Protein AF-A0A7W4NIR5-F1 (afdb_monomer_lite)

Sequence (71 aa):
MVDTAIASEFVDLAHREPDRWLMLVGEDDDLVPPTYVAEGIRGGRGGKVILVRSRNDTPFLKLDQLRYTPS

Organism: Gluconacetobacter diazotrophicus (NCBI:txid33996)

pLDDT: mean 83.63, std 13.08, range [56.59, 96.56]

Radius of gyration: 13.96 Å; chains: 1; bounding box: 32×28×42 Å

Structure (mmCIF, N/CA/C/O backbone):
data_AF-A0A7W4NIR5-F1
#
_entry.id   AF-A0A7W4NIR5-F1
#
loop_
_atom_site.group_PDB
_atom_site.id
_atom_site.type_symbol
_atom_site.label_atom_id
_atom_site.label_alt_id
_atom_site.label_comp_id
_atom_site.label_asym_id
_atom_site.label_entity_id
_atom_site.label_seq_id
_atom_site.pdbx_PDB_ins_code
_atom_site.Cartn_x
_atom_site.Cartn_y
_atom_site.Cartn_z
_atom_site.occupancy
_atom_site.B_iso_or_equiv
_atom_site.auth_seq_id
_atom_site.auth_comp_id
_atom_site.auth_asym_id
_atom_site.auth_atom_id
_atom_site.pdbx_PDB_model_num
ATOM 1 N N . MET A 1 1 ? -3.414 -3.133 -18.213 1.00 62.56 1 MET A N 1
ATOM 2 C CA . MET A 1 1 ? -2.923 -2.197 -17.187 1.00 62.56 1 MET A CA 1
ATOM 3 C C . MET A 1 1 ? -3.266 -2.818 -15.846 1.00 62.56 1 MET A C 1
ATOM 5 O O . MET A 1 1 ? -4.438 -2.843 -15.495 1.00 62.56 1 MET A O 1
ATOM 9 N N . VAL A 1 2 ? -2.297 -3.485 -15.218 1.00 79.06 2 VAL A N 1
ATOM 10 C CA . VAL A 1 2 ? -2.530 -4.335 -14.031 1.00 79.06 2 VAL A CA 1
ATOM 11 C C . VAL A 1 2 ? -2.324 -3.523 -12.754 1.00 79.06 2 VAL A C 1
ATOM 13 O O . VAL A 1 2 ? -3.099 -3.625 -11.810 1.00 79.06 2 VAL A O 1
ATOM 16 N N . ASP A 1 3 ? -1.353 -2.625 -12.789 1.00 83.69 3 ASP A N 1
ATOM 17 C CA . ASP A 1 3 ? -0.850 -1.836 -11.665 1.00 83.69 3 ASP A CA 1
ATOM 18 C C . ASP A 1 3 ? -1.922 -0.864 -11.163 1.00 83.69 3 ASP A C 1
ATOM 20 O O . ASP A 1 3 ? -2.151 -0.751 -9.964 1.00 83.69 3 ASP A O 1
ATOM 24 N N . THR A 1 4 ? -2.701 -0.270 -12.075 1.00 88.56 4 THR A N 1
ATOM 25 C CA . THR A 1 4 ? -3.889 0.527 -11.728 1.00 88.56 4 THR A CA 1
ATOM 26 C C . THR A 1 4 ? -4.980 -0.299 -11.051 1.00 88.56 4 THR A C 1
ATOM 28 O O . THR A 1 4 ? -5.636 0.214 -10.149 1.00 88.56 4 THR A O 1
ATOM 31 N N . ALA A 1 5 ? -5.197 -1.558 -11.449 1.00 92.88 5 ALA A N 1
ATOM 32 C CA . ALA A 1 5 ? -6.213 -2.400 -10.815 1.00 92.88 5 ALA A CA 1
ATOM 33 C C . ALA A 1 5 ? -5.792 -2.753 -9.380 1.00 92.88 5 ALA A C 1
ATOM 35 O O . ALA A 1 5 ? -6.565 -2.536 -8.449 1.00 92.88 5 ALA A O 1
ATOM 36 N N . ILE A 1 6 ? -4.531 -3.166 -9.208 1.00 93.00 6 ILE A N 1
ATOM 37 C CA . ILE A 1 6 ? -3.907 -3.430 -7.906 1.00 93.00 6 ILE A CA 1
ATOM 38 C C . ILE A 1 6 ? -3.952 -2.180 -7.015 1.00 93.00 6 ILE A C 1
ATOM 40 O O . ILE A 1 6 ? -4.414 -2.249 -5.880 1.00 93.00 6 ILE A O 1
ATOM 44 N N . ALA A 1 7 ? -3.533 -1.019 -7.526 1.00 93.06 7 ALA A N 1
ATOM 45 C CA . ALA A 1 7 ? -3.563 0.248 -6.798 1.00 93.06 7 ALA A CA 1
ATOM 46 C C . ALA A 1 7 ? -4.984 0.641 -6.358 1.00 93.06 7 ALA A C 1
ATOM 48 O O . ALA A 1 7 ? -5.177 1.097 -5.231 1.00 93.06 7 ALA A O 1
ATOM 49 N N . SER A 1 8 ? -5.979 0.445 -7.231 1.00 94.94 8 SER A N 1
ATOM 50 C CA . SER A 1 8 ? -7.383 0.770 -6.943 1.00 94.94 8 SER A CA 1
ATOM 51 C C . SER A 1 8 ? -7.956 -0.128 -5.846 1.00 94.94 8 SER A C 1
ATOM 53 O O . SER A 1 8 ? -8.559 0.371 -4.898 1.00 94.94 8 SER A O 1
ATOM 55 N N . GLU A 1 9 ? -7.732 -1.441 -5.946 1.00 95.31 9 GLU A N 1
ATOM 56 C CA . GLU A 1 9 ? -8.162 -2.420 -4.941 1.00 95.31 9 GLU A CA 1
ATOM 57 C C . GLU A 1 9 ? -7.470 -2.179 -3.593 1.00 95.31 9 GLU A C 1
ATOM 59 O O . GLU A 1 9 ? -8.119 -2.186 -2.549 1.00 95.31 9 GLU A O 1
ATOM 64 N N . PHE A 1 10 ? -6.169 -1.876 -3.597 1.00 94.94 10 PHE A N 1
ATOM 65 C CA . PHE A 1 10 ? -5.404 -1.622 -2.376 1.00 94.94 10 PHE A CA 1
ATOM 66 C C . PHE A 1 10 ? -5.910 -0.393 -1.601 1.00 94.94 10 PHE A C 1
ATOM 68 O O . PHE A 1 10 ? -6.005 -0.422 -0.371 1.00 94.94 10 PHE A O 1
ATOM 75 N N . VAL A 1 11 ? -6.284 0.674 -2.314 1.00 95.25 11 VAL A N 1
ATOM 76 C CA . VAL A 1 11 ? -6.876 1.888 -1.728 1.00 95.25 11 VAL A CA 1
ATOM 77 C C . VAL A 1 11 ? -8.313 1.645 -1.243 1.00 95.25 11 VAL A C 1
ATOM 79 O O . VAL A 1 11 ? -8.684 2.130 -0.172 1.00 95.25 11 VAL A O 1
ATOM 82 N N . ASP A 1 12 ? -9.113 0.856 -1.966 1.00 96.56 12 ASP A N 1
ATOM 83 C CA . ASP A 1 12 ? -10.464 0.472 -1.534 1.00 96.56 12 ASP A CA 1
ATOM 84 C C . ASP A 1 12 ? -10.440 -0.396 -0.261 1.00 96.56 12 ASP A C 1
ATOM 86 O O . ASP A 1 12 ? -11.138 -0.092 0.711 1.00 96.56 12 ASP A O 1
ATOM 90 N N . LEU A 1 13 ? -9.555 -1.398 -0.197 1.00 95.94 13 LEU A N 1
ATOM 91 C CA . LEU A 1 13 ? -9.309 -2.202 1.007 1.00 95.94 13 LEU A CA 1
ATOM 92 C C . LEU A 1 13 ? -8.809 -1.346 2.179 1.00 95.94 13 LEU A C 1
ATOM 94 O O . LEU A 1 13 ? -9.191 -1.579 3.326 1.00 95.94 13 LEU A O 1
ATOM 98 N N . ALA A 1 14 ? -7.987 -0.324 1.918 1.00 94.88 14 ALA A N 1
ATOM 99 C CA . ALA A 1 14 ? -7.539 0.610 2.948 1.00 94.88 14 ALA A CA 1
ATOM 100 C C . ALA A 1 14 ? -8.693 1.417 3.560 1.00 94.88 14 ALA A C 1
ATOM 102 O O . ALA A 1 14 ? -8.670 1.705 4.759 1.00 94.88 14 ALA A O 1
ATOM 103 N N . HIS A 1 15 ? -9.707 1.746 2.757 1.00 94.25 15 HIS A N 1
ATOM 104 C CA . HIS A 1 15 ? -10.913 2.431 3.208 1.00 94.25 15 HIS A CA 1
ATOM 105 C C . HIS A 1 15 ? -11.893 1.492 3.930 1.00 94.25 15 HIS A C 1
ATOM 107 O O . HIS A 1 15 ? -12.397 1.844 4.999 1.00 94.25 15 HIS A O 1
ATOM 113 N N . ARG A 1 16 ? -12.152 0.305 3.363 1.00 95.75 16 ARG A N 1
ATOM 114 C CA . ARG A 1 16 ? -13.127 -0.674 3.873 1.00 95.75 16 ARG A CA 1
ATOM 115 C C . ARG A 1 16 ? -12.662 -1.421 5.120 1.00 95.75 16 ARG A C 1
ATOM 117 O O . ARG A 1 16 ? -13.485 -1.714 5.983 1.00 95.75 16 ARG A O 1
ATOM 124 N N . GLU A 1 17 ? -11.369 -1.721 5.228 1.00 94.19 17 GLU A N 1
ATOM 125 C CA . GLU A 1 17 ? -10.804 -2.565 6.289 1.00 94.19 17 GLU A CA 1
ATOM 126 C C . GLU A 1 17 ? -9.673 -1.840 7.057 1.00 94.19 17 GLU A C 1
ATOM 128 O O . GLU A 1 17 ? -8.514 -2.282 7.058 1.00 94.19 17 GLU A O 1
ATOM 133 N N . PRO A 1 18 ? -9.973 -0.702 7.719 1.00 90.00 18 PRO A N 1
ATOM 134 C CA . PRO A 1 18 ? -8.967 0.235 8.229 1.00 90.00 18 PRO A CA 1
ATOM 135 C C . PRO A 1 18 ? -8.088 -0.296 9.370 1.00 90.00 18 PRO A C 1
ATOM 137 O O . PRO A 1 18 ? -6.983 0.214 9.576 1.00 90.00 18 PRO A O 1
ATOM 140 N N . ASP A 1 19 ? -8.521 -1.350 10.057 1.00 93.12 19 ASP A N 1
ATOM 141 C CA . ASP A 1 19 ? -7.814 -1.925 11.209 1.00 93.12 19 ASP A CA 1
ATOM 142 C C . ASP A 1 19 ? -6.893 -3.094 10.797 1.00 93.12 19 ASP A C 1
ATOM 144 O O . ASP A 1 19 ? -6.000 -3.515 11.533 1.00 93.12 19 ASP A O 1
ATOM 148 N N . ARG A 1 20 ? -7.086 -3.622 9.582 1.00 92.38 20 ARG A N 1
ATOM 149 C CA . ARG A 1 20 ? -6.522 -4.896 9.117 1.00 92.38 20 ARG A CA 1
ATOM 150 C C . ARG A 1 20 ? -5.252 -4.710 8.286 1.00 92.38 20 ARG A C 1
ATOM 152 O O . ARG A 1 20 ? -5.256 -3.898 7.375 1.00 92.38 20 ARG A O 1
ATOM 159 N N . TRP A 1 21 ? -4.167 -5.430 8.563 1.00 94.25 21 TRP A N 1
ATOM 160 C CA . TRP A 1 21 ? -2.886 -5.180 7.881 1.00 94.25 21 TRP A CA 1
ATOM 161 C C . TRP A 1 21 ? -2.961 -5.462 6.374 1.00 94.25 21 TRP A C 1
ATOM 163 O O . TRP A 1 21 ? -3.437 -6.521 5.968 1.00 94.25 21 TRP A O 1
ATOM 173 N N . LEU A 1 22 ? -2.444 -4.531 5.568 1.00 94.75 22 LEU A N 1
ATOM 174 C CA . LEU A 1 22 ? -2.312 -4.668 4.119 1.00 94.75 22 LEU A CA 1
ATOM 175 C C . LEU A 1 22 ? -0.836 -4.749 3.727 1.00 94.75 22 LEU A C 1
ATOM 177 O O . LEU A 1 22 ? -0.012 -3.957 4.187 1.00 94.75 22 LEU A O 1
ATOM 181 N N . MET A 1 23 ? -0.516 -5.698 2.852 1.00 94.81 23 MET A N 1
ATOM 182 C CA . MET A 1 23 ? 0.810 -5.867 2.272 1.00 94.81 23 MET A CA 1
ATOM 183 C C . MET A 1 23 ? 0.694 -5.850 0.753 1.00 94.81 23 MET A C 1
ATOM 185 O O . MET A 1 23 ? -0.135 -6.559 0.188 1.00 94.81 23 MET A O 1
ATOM 189 N N . LEU A 1 24 ? 1.541 -5.054 0.115 1.00 92.19 24 LEU A N 1
ATOM 190 C CA . LEU A 1 24 ? 1.703 -4.982 -1.326 1.00 92.19 24 LEU A CA 1
ATOM 191 C C . LEU A 1 24 ? 3.083 -5.539 -1.676 1.00 92.19 24 LEU A C 1
ATOM 193 O O . LEU A 1 24 ? 4.068 -5.192 -1.026 1.00 92.19 24 LEU A O 1
ATOM 197 N N . VAL A 1 25 ? 3.156 -6.420 -2.672 1.00 91.88 25 VAL A N 1
ATOM 198 C CA . VAL A 1 25 ? 4.411 -7.031 -3.127 1.00 91.88 25 VAL A CA 1
ATOM 199 C C . VAL A 1 25 ? 4.572 -6.726 -4.607 1.00 91.88 25 VAL A C 1
ATOM 201 O O . VAL A 1 25 ? 3.740 -7.140 -5.410 1.00 91.88 25 VAL A O 1
ATOM 204 N N . GLY A 1 26 ? 5.620 -5.992 -4.967 1.00 88.19 26 GLY A N 1
ATOM 205 C CA . GLY A 1 26 ? 5.853 -5.592 -6.350 1.00 88.19 26 GLY A CA 1
ATOM 206 C C . GLY A 1 26 ? 7.038 -4.648 -6.493 1.00 88.19 26 GLY A C 1
ATOM 207 O O . GLY A 1 26 ? 7.355 -3.885 -5.585 1.00 88.19 26 GLY A O 1
ATOM 208 N N . GLU A 1 27 ? 7.698 -4.710 -7.646 1.00 86.25 27 GLU A N 1
ATOM 209 C CA . GLU A 1 27 ? 8.931 -3.954 -7.897 1.00 86.25 27 GLU A CA 1
ATOM 210 C C . GLU A 1 27 ? 8.708 -2.546 -8.445 1.00 86.25 27 GLU A C 1
ATOM 212 O O . GLU A 1 27 ? 9.625 -1.721 -8.394 1.00 86.25 27 GLU A O 1
ATOM 217 N N . ASP A 1 28 ? 7.508 -2.271 -8.954 1.00 86.38 28 ASP A N 1
ATOM 218 C CA . ASP A 1 28 ? 7.189 -1.028 -9.642 1.00 86.38 28 ASP A CA 1
ATOM 219 C C . ASP A 1 28 ? 7.177 0.183 -8.688 1.00 86.38 28 ASP A C 1
ATOM 221 O O . ASP A 1 28 ? 6.687 0.119 -7.557 1.00 86.38 28 ASP A O 1
ATOM 225 N N . ASP A 1 29 ? 7.729 1.303 -9.155 1.00 85.31 29 ASP A N 1
ATOM 226 C CA . ASP A 1 29 ? 7.677 2.584 -8.449 1.00 85.31 29 ASP A CA 1
ATOM 227 C C . ASP A 1 29 ? 6.250 3.164 -8.440 1.00 85.31 29 ASP A C 1
ATOM 229 O O . ASP A 1 29 ? 5.895 3.863 -7.488 1.00 85.31 29 ASP A O 1
ATOM 233 N N . ASP A 1 30 ? 5.400 2.808 -9.411 1.00 86.12 30 ASP A N 1
ATOM 234 C CA . ASP A 1 30 ? 3.997 3.246 -9.487 1.00 86.12 30 ASP A CA 1
ATOM 235 C C . ASP A 1 30 ? 3.123 2.694 -8.341 1.00 86.12 30 ASP A C 1
ATOM 237 O O . ASP A 1 30 ? 2.038 3.212 -8.064 1.00 86.12 30 ASP A O 1
ATOM 241 N N . LEU A 1 31 ? 3.614 1.693 -7.600 1.00 89.44 31 LEU A N 1
ATOM 242 C CA . LEU A 1 31 ? 2.982 1.181 -6.379 1.00 89.44 31 LEU A CA 1
ATOM 243 C C . LEU A 1 31 ? 3.310 2.016 -5.125 1.00 89.44 31 LEU A C 1
ATOM 245 O O . LEU A 1 31 ? 2.661 1.857 -4.087 1.00 89.44 31 LEU A O 1
ATOM 249 N N . VAL A 1 32 ? 4.275 2.941 -5.193 1.00 90.06 32 VAL A N 1
ATOM 250 C CA . VAL A 1 32 ? 4.646 3.803 -4.056 1.00 90.06 32 VAL A CA 1
ATOM 251 C C . VAL A 1 32 ? 3.550 4.837 -3.729 1.00 90.06 32 VAL A C 1
ATOM 253 O O . VAL A 1 32 ? 3.146 4.896 -2.563 1.00 90.06 32 VAL A O 1
ATOM 256 N N . PRO A 1 33 ? 2.986 5.607 -4.687 1.00 92.38 33 PRO A N 1
ATOM 257 C CA . PRO A 1 33 ? 1.875 6.520 -4.405 1.00 92.38 33 PRO A CA 1
ATOM 258 C C . PRO A 1 33 ? 0.634 5.867 -3.755 1.00 92.38 33 PRO A C 1
ATOM 260 O O . PRO A 1 33 ? 0.205 6.370 -2.712 1.00 92.38 33 PRO A O 1
ATOM 263 N 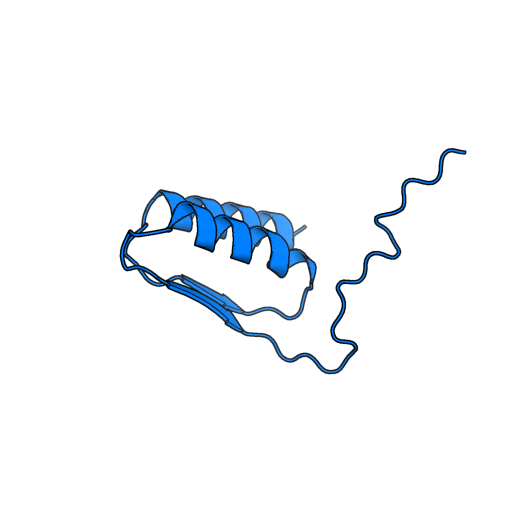N . PRO A 1 34 ? 0.055 4.753 -4.264 1.00 93.12 34 PRO A N 1
ATOM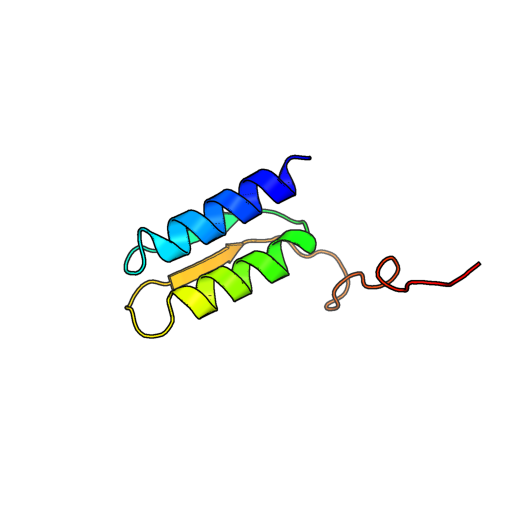 264 C CA . PRO A 1 34 ? -1.111 4.131 -3.631 1.00 93.12 34 PRO A CA 1
ATOM 265 C C . PRO A 1 34 ? -0.792 3.535 -2.253 1.00 93.12 34 PRO A C 1
ATOM 267 O O . PRO A 1 34 ? -1.671 3.521 -1.392 1.00 93.12 34 PRO A O 1
ATOM 270 N N . THR A 1 35 ? 0.458 3.126 -1.995 1.00 93.50 35 THR A N 1
ATOM 271 C CA . THR A 1 35 ? 0.903 2.702 -0.655 1.00 93.50 35 THR A CA 1
ATOM 272 C C . THR A 1 35 ? 0.777 3.847 0.358 1.00 93.50 35 THR A C 1
ATOM 274 O O . THR A 1 35 ? 0.183 3.659 1.420 1.00 93.50 35 THR A O 1
ATOM 277 N N . TYR A 1 36 ? 1.258 5.050 0.022 1.00 93.56 36 TYR A N 1
ATOM 278 C CA . TYR A 1 36 ? 1.124 6.224 0.895 1.00 93.56 36 TYR A CA 1
ATOM 279 C C . TYR A 1 36 ? -0.329 6.695 1.052 1.00 93.56 36 TYR A C 1
ATOM 281 O O . TYR A 1 36 ? -0.731 7.098 2.144 1.00 93.56 36 TYR A O 1
ATOM 289 N N . VAL A 1 37 ? -1.145 6.614 -0.006 1.00 94.38 37 VAL A N 1
ATOM 290 C CA . VAL A 1 37 ? -2.586 6.918 0.080 1.00 94.38 37 VAL A CA 1
ATOM 291 C C . VAL A 1 37 ? -3.286 5.951 1.038 1.00 94.38 37 VAL A C 1
ATOM 293 O O . VAL A 1 37 ? -4.029 6.390 1.917 1.00 94.38 37 VAL 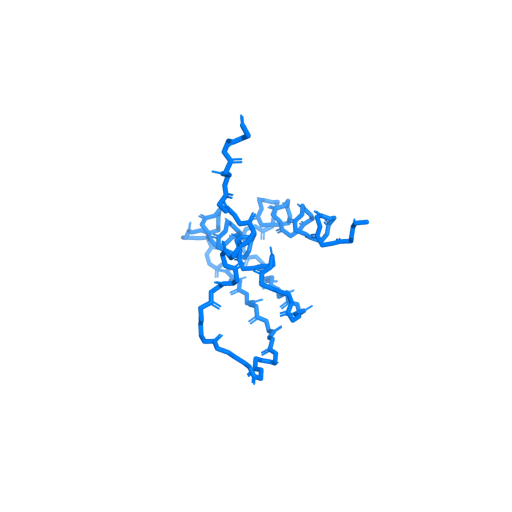A O 1
ATOM 296 N N . ALA A 1 38 ? -3.011 4.649 0.922 1.00 94.56 38 ALA A N 1
ATOM 297 C CA . ALA A 1 38 ? -3.535 3.636 1.829 1.00 94.56 38 ALA A CA 1
ATOM 298 C C . ALA A 1 38 ? -3.102 3.889 3.283 1.00 94.56 38 ALA A C 1
ATOM 300 O O . ALA A 1 38 ? -3.934 3.809 4.184 1.00 94.56 38 ALA A O 1
ATOM 301 N N . GLU A 1 39 ? -1.837 4.246 3.529 1.00 93.31 39 GLU A N 1
ATOM 302 C CA . GLU A 1 39 ? -1.354 4.597 4.872 1.00 93.31 39 GLU A CA 1
ATOM 303 C C . GLU A 1 39 ? -2.106 5.809 5.449 1.00 93.31 39 GLU A C 1
ATOM 305 O O . GLU A 1 39 ? -2.615 5.741 6.571 1.00 93.31 39 GLU A O 1
ATOM 310 N N . GLY A 1 40 ? -2.259 6.880 4.663 1.00 93.06 40 GLY A N 1
ATOM 311 C CA . GLY A 1 40 ? -2.974 8.094 5.066 1.00 93.06 40 GLY A CA 1
ATOM 312 C C . GLY A 1 40 ? -4.445 7.849 5.422 1.00 93.06 40 GLY A C 1
ATOM 313 O O . GLY A 1 40 ? -4.914 8.325 6.456 1.00 93.06 40 GLY A O 1
ATOM 314 N N . ILE A 1 41 ? -5.163 7.044 4.627 1.00 92.19 41 ILE A N 1
ATOM 315 C CA . ILE A 1 41 ? -6.565 6.652 4.891 1.00 92.19 41 ILE A CA 1
ATOM 316 C C . I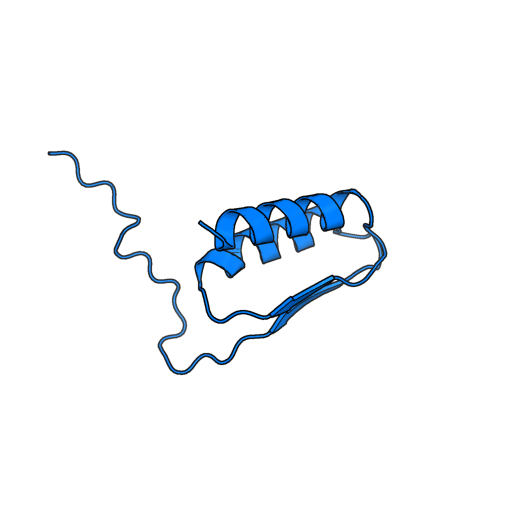LE A 1 41 ? -6.712 5.922 6.238 1.00 92.19 41 ILE A C 1
ATOM 318 O O . ILE A 1 41 ? -7.745 6.020 6.908 1.00 92.19 41 ILE A O 1
ATOM 322 N N . ARG A 1 42 ? -5.675 5.188 6.641 1.00 88.94 42 ARG A N 1
ATOM 323 C CA . ARG A 1 42 ? -5.674 4.294 7.806 1.00 88.94 42 ARG A CA 1
ATOM 324 C C . ARG A 1 42 ? -5.071 4.944 9.057 1.00 88.94 42 ARG A C 1
ATOM 326 O O . ARG A 1 42 ? -5.007 4.310 10.114 1.00 88.94 42 ARG A O 1
ATOM 333 N N . GLY A 1 43 ? -4.661 6.211 8.959 1.00 82.44 43 GLY A N 1
ATOM 334 C CA . GLY A 1 43 ? -4.068 6.987 10.045 1.00 82.44 43 GLY A CA 1
ATOM 335 C C . GLY A 1 43 ? -4.889 6.924 11.338 1.00 82.44 43 GLY A C 1
ATOM 336 O O . GLY A 1 43 ? -6.069 7.266 11.370 1.00 82.44 43 GLY A O 1
ATOM 337 N N . GLY A 1 44 ? -4.255 6.460 12.418 1.00 75.06 44 GLY A N 1
ATOM 338 C CA . GLY A 1 44 ? -4.862 6.353 13.751 1.00 75.06 44 GLY A CA 1
ATOM 339 C C . GLY A 1 44 ? -5.755 5.128 13.996 1.00 75.06 44 GLY A C 1
ATOM 340 O O . GLY A 1 44 ? -6.191 4.941 15.127 1.00 75.06 44 GLY A O 1
ATOM 341 N N . ARG A 1 45 ? -5.996 4.263 12.999 1.00 82.75 45 ARG A N 1
ATOM 342 C CA . ARG A 1 45 ? -6.932 3.118 13.100 1.00 82.75 45 ARG A CA 1
ATOM 343 C C . ARG A 1 45 ? -6.256 1.767 13.394 1.00 82.75 45 ARG A C 1
ATOM 345 O O . ARG A 1 45 ? -6.803 0.708 13.136 1.00 82.75 45 ARG A O 1
ATOM 352 N N . GLY A 1 46 ? -5.033 1.775 13.926 1.00 83.38 46 GLY A N 1
ATOM 353 C CA . GLY A 1 46 ? -4.321 0.573 14.401 1.00 83.38 46 GLY A 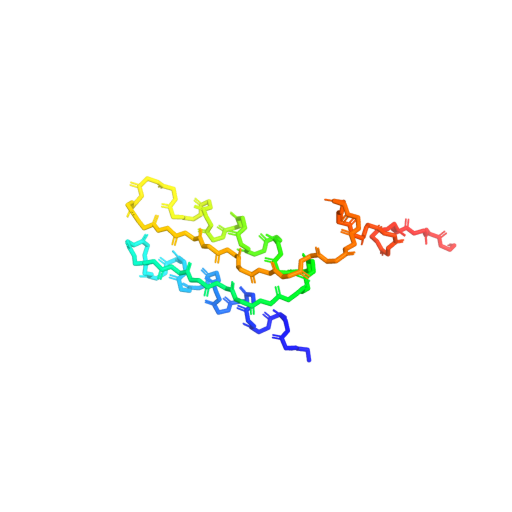CA 1
ATOM 354 C C . GLY A 1 46 ? -3.751 -0.366 13.323 1.00 83.38 46 GLY A C 1
ATOM 355 O O . GLY A 1 46 ? -2.713 -0.988 13.557 1.00 83.38 46 GLY A O 1
ATOM 356 N N . GLY A 1 47 ? -4.360 -0.433 12.137 1.00 87.88 47 GLY A N 1
ATOM 357 C CA . GLY A 1 47 ? -3.848 -1.208 11.007 1.00 87.88 47 GLY A CA 1
ATOM 358 C C . GLY A 1 47 ? -2.535 -0.669 10.423 1.00 87.88 47 GLY A C 1
ATOM 359 O O . GLY A 1 47 ? -2.123 0.461 10.691 1.00 87.88 47 GLY A O 1
ATOM 360 N N . LYS A 1 48 ? -1.863 -1.493 9.610 1.00 91.56 48 LYS A N 1
ATOM 361 C CA . LYS A 1 48 ? -0.578 -1.174 8.963 1.00 91.56 48 LYS A CA 1
ATOM 362 C C . LYS A 1 48 ? -0.634 -1.379 7.455 1.00 91.56 48 LYS A C 1
ATOM 364 O O . LYS A 1 48 ? -1.450 -2.157 6.963 1.00 91.56 48 LYS A O 1
ATOM 369 N N . VAL A 1 49 ? 0.268 -0.695 6.759 1.00 94.06 49 VAL A N 1
ATOM 370 C CA . VAL A 1 49 ? 0.518 -0.826 5.323 1.00 94.06 49 VAL A CA 1
ATOM 371 C C . VAL A 1 49 ? 1.997 -1.150 5.136 1.00 94.06 49 VAL A C 1
ATOM 373 O O . VAL A 1 49 ? 2.842 -0.548 5.797 1.00 94.06 49 VAL A O 1
ATOM 376 N N . ILE A 1 50 ? 2.312 -2.126 4.286 1.00 93.94 50 ILE A N 1
ATOM 377 C CA . ILE A 1 50 ? 3.686 -2.552 3.993 1.00 93.94 50 ILE A CA 1
ATOM 378 C C . ILE A 1 50 ? 3.840 -2.705 2.480 1.00 93.94 50 ILE A C 1
ATOM 380 O O . ILE A 1 50 ? 3.072 -3.440 1.866 1.00 93.94 50 ILE A O 1
ATOM 384 N N . LEU A 1 51 ? 4.858 -2.071 1.897 1.00 92.81 51 LEU A N 1
ATOM 385 C CA . LEU A 1 51 ? 5.320 -2.351 0.535 1.00 92.81 51 LEU A CA 1
ATOM 386 C C . LEU A 1 51 ? 6.601 -3.189 0.605 1.00 92.81 51 LEU A C 1
ATOM 388 O O . LEU A 1 51 ? 7.606 -2.746 1.161 1.00 92.81 51 LEU A O 1
ATOM 392 N N . VAL A 1 52 ? 6.560 -4.397 0.048 1.00 92.12 52 VAL A N 1
ATOM 393 C CA . VAL A 1 52 ? 7.705 -5.304 -0.079 1.00 92.12 52 VAL A CA 1
ATOM 394 C C . VAL A 1 52 ? 8.200 -5.264 -1.521 1.00 92.12 52 VAL A C 1
ATOM 396 O O . VAL A 1 52 ? 7.442 -5.555 -2.447 1.00 92.12 52 VAL A O 1
ATOM 399 N N . ARG A 1 53 ? 9.473 -4.902 -1.702 1.00 87.19 53 ARG A N 1
ATOM 400 C CA . ARG A 1 53 ? 10.127 -4.768 -3.010 1.00 87.19 53 ARG A CA 1
ATOM 401 C C . ARG A 1 53 ? 11.635 -5.015 -2.928 1.00 87.19 53 ARG A C 1
ATOM 403 O O . ARG A 1 53 ? 12.254 -4.714 -1.907 1.00 87.19 53 ARG A O 1
ATOM 410 N N . SER A 1 54 ? 12.220 -5.513 -4.007 1.00 82.88 54 SER A N 1
ATOM 411 C CA . SER A 1 54 ? 13.636 -5.816 -4.208 1.00 82.88 54 SER A CA 1
ATOM 412 C C . SER A 1 54 ? 14.321 -4.742 -5.066 1.00 82.88 54 SER A C 1
ATOM 414 O O . SER A 1 54 ? 14.584 -4.903 -6.262 1.00 82.88 54 SER A O 1
ATOM 416 N N . ARG A 1 55 ? 14.641 -3.600 -4.445 1.00 71.19 55 ARG A N 1
ATOM 417 C CA . ARG A 1 55 ? 15.281 -2.478 -5.148 1.00 71.19 55 ARG A CA 1
ATOM 418 C C . ARG A 1 55 ? 16.761 -2.761 -5.443 1.00 71.19 55 ARG A C 1
ATOM 420 O O . ARG A 1 55 ? 17.599 -2.686 -4.552 1.00 71.19 55 ARG A O 1
ATOM 427 N N . ASN A 1 56 ? 17.069 -3.013 -6.716 1.00 65.69 56 ASN A N 1
ATOM 428 C CA . ASN A 1 56 ? 18.437 -3.161 -7.238 1.00 65.69 56 ASN A CA 1
ATOM 429 C C . ASN A 1 56 ? 19.045 -1.851 -7.791 1.00 65.69 56 ASN A C 1
ATOM 431 O O . ASN A 1 56 ? 20.172 -1.869 -8.278 1.00 65.69 56 ASN A O 1
ATOM 435 N N . ASP A 1 57 ? 18.308 -0.735 -7.768 1.00 65.56 57 ASP A N 1
ATOM 436 C CA . ASP A 1 57 ? 18.663 0.512 -8.465 1.00 65.56 57 ASP A CA 1
ATOM 437 C C . ASP A 1 57 ? 18.296 1.768 -7.633 1.00 65.56 57 ASP A C 1
ATOM 439 O O . ASP A 1 57 ? 17.795 1.648 -6.513 1.00 65.56 57 ASP A O 1
ATOM 443 N N . THR A 1 58 ? 18.599 2.965 -8.156 1.00 59.06 58 THR A N 1
ATOM 444 C CA . THR A 1 58 ? 18.653 4.263 -7.445 1.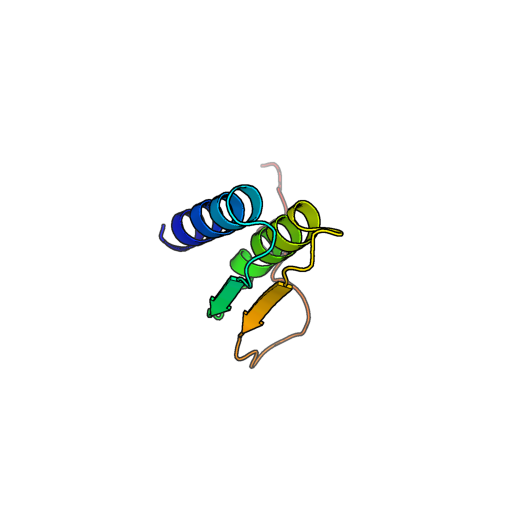00 59.06 58 THR A CA 1
ATOM 445 C C . THR A 1 58 ? 17.493 4.574 -6.471 1.00 59.06 58 THR A C 1
ATOM 447 O O . THR A 1 58 ? 16.345 4.185 -6.689 1.00 59.06 58 THR A O 1
ATOM 450 N N . PRO A 1 59 ? 17.749 5.342 -5.385 1.00 61.91 59 PRO A N 1
ATOM 451 C CA . PRO A 1 59 ? 16.762 5.575 -4.324 1.00 61.91 59 PRO A CA 1
ATOM 452 C C . PRO A 1 59 ? 15.603 6.511 -4.709 1.00 61.91 59 PRO A C 1
ATOM 454 O O . PRO A 1 59 ? 14.643 6.629 -3.946 1.00 61.91 59 PRO A O 1
ATOM 457 N N . PHE A 1 60 ? 15.654 7.170 -5.865 1.00 61.66 60 PHE A N 1
ATOM 458 C CA . PHE A 1 60 ? 14.638 8.129 -6.302 1.00 61.66 60 PHE A CA 1
ATOM 459 C C . PHE A 1 60 ? 13.508 7.440 -7.080 1.00 61.66 60 PHE A C 1
ATOM 461 O O . PHE A 1 60 ? 13.673 6.325 -7.564 1.00 61.66 60 PHE A O 1
ATOM 468 N N . LEU A 1 61 ? 12.338 8.074 -7.167 1.00 62.97 61 LEU A N 1
ATOM 469 C CA . LEU A 1 61 ? 11.290 7.656 -8.106 1.00 62.97 61 LEU A CA 1
ATOM 470 C C . LEU A 1 61 ? 11.704 8.072 -9.525 1.00 62.97 61 LEU A C 1
ATOM 472 O O . LEU A 1 61 ? 12.280 9.150 -9.700 1.00 62.97 61 LEU A O 1
ATOM 476 N N . LYS A 1 62 ? 11.385 7.263 -10.539 1.00 62.69 62 LYS A N 1
ATOM 477 C CA . LYS A 1 62 ? 11.625 7.606 -11.953 1.00 62.69 62 LYS A CA 1
ATOM 478 C C . LYS A 1 62 ? 10.666 8.700 -12.439 1.00 62.69 62 LYS A C 1
ATOM 480 O O . LYS A 1 62 ? 9.655 8.435 -13.076 1.00 62.69 62 LYS A O 1
ATOM 485 N N . LEU A 1 63 ? 11.001 9.958 -12.150 1.00 66.56 63 LEU A N 1
ATOM 486 C CA . LEU A 1 63 ? 10.205 11.135 -12.535 1.00 66.56 63 LEU A CA 1
ATOM 487 C C . LEU A 1 63 ? 10.420 11.587 -13.995 1.00 66.56 63 LEU A C 1
ATOM 489 O O . LEU A 1 63 ? 9.835 12.585 -14.419 1.00 66.56 63 LEU A O 1
ATOM 493 N N . ASP A 1 64 ? 11.241 10.876 -14.771 1.00 65.38 64 ASP A N 1
ATOM 494 C CA . ASP A 1 64 ? 11.686 11.297 -16.108 1.00 65.38 64 ASP A CA 1
ATOM 495 C C . ASP A 1 64 ? 10.535 11.462 -17.115 1.00 65.38 64 ASP A C 1
ATOM 497 O O . ASP A 1 64 ? 10.616 12.309 -18.003 1.00 65.38 64 ASP A O 1
ATOM 501 N N . GLN A 1 65 ? 9.438 10.712 -16.946 1.00 61.81 65 GLN A N 1
ATOM 502 C CA . GLN A 1 65 ? 8.239 10.803 -17.795 1.00 61.81 65 GLN A CA 1
ATOM 503 C C . GLN A 1 65 ? 7.099 11.649 -17.197 1.00 61.81 65 GLN A C 1
ATOM 505 O O . GLN A 1 65 ? 6.088 11.866 -17.857 1.00 61.81 65 GLN A O 1
ATOM 510 N N . LEU A 1 66 ? 7.263 12.195 -15.985 1.00 62.47 66 LEU A N 1
ATOM 511 C CA . LEU A 1 66 ? 6.278 13.093 -15.357 1.00 62.47 66 LEU A CA 1
ATOM 512 C C . LEU A 1 66 ? 6.418 14.561 -15.797 1.00 62.47 66 LEU A C 1
ATOM 514 O O . LEU A 1 66 ? 5.591 15.403 -15.443 1.00 62.47 66 LEU A O 1
ATOM 518 N N . ARG A 1 67 ? 7.450 14.896 -16.582 1.00 56.59 67 ARG A N 1
ATOM 519 C CA . ARG A 1 67 ? 7.635 16.242 -17.136 1.00 56.59 67 ARG A CA 1
ATOM 520 C C . ARG A 1 67 ? 6.746 16.458 -18.357 1.00 56.59 67 ARG A C 1
ATOM 522 O O . ARG A 1 67 ? 7.143 16.162 -19.483 1.00 56.59 67 ARG A O 1
ATOM 529 N N . TYR A 1 68 ? 5.580 17.066 -18.137 1.00 56.94 68 TYR A N 1
ATOM 530 C CA . TYR A 1 68 ? 4.794 17.664 -19.215 1.00 56.94 68 TYR A CA 1
ATOM 531 C C . TYR A 1 68 ? 5.650 18.702 -19.954 1.00 56.94 68 TYR A C 1
ATOM 533 O O . TYR A 1 68 ? 5.930 19.780 -19.428 1.00 56.94 68 TYR A O 1
ATOM 541 N N . THR A 1 69 ? 6.085 18.360 -21.165 1.00 60.09 69 THR A N 1
ATOM 542 C CA . THR A 1 69 ? 6.768 19.284 -22.073 1.00 60.09 69 THR A CA 1
ATOM 543 C C . THR A 1 69 ? 5.737 19.719 -23.112 1.00 60.09 69 THR A C 1
ATOM 545 O O . THR A 1 69 ? 5.315 18.871 -23.900 1.00 60.09 69 THR A O 1
ATOM 548 N N . PRO A 1 70 ? 5.277 20.984 -23.107 1.00 59.47 70 PRO A N 1
ATOM 549 C CA . PRO A 1 70 ? 4.386 21.470 -24.149 1.00 59.47 70 PRO A CA 1
ATOM 550 C C . PRO A 1 70 ? 5.128 21.466 -25.489 1.00 59.47 70 PRO A C 1
ATOM 552 O O . PRO A 1 70 ? 6.270 21.926 -25.558 1.00 59.47 70 PRO A O 1
ATOM 555 N N . SER A 1 71 ? 4.467 20.946 -26.522 1.00 62.56 71 SER A N 1
ATOM 556 C CA . SER A 1 71 ? 4.857 21.069 -27.933 1.00 62.56 71 SER A CA 1
ATOM 557 C C . SER A 1 71 ? 4.586 22.470 -28.471 1.00 62.56 71 SER A C 1
ATOM 559 O O . SER A 1 71 ? 3.446 22.931 -28.225 1.00 62.56 71 SER A O 1
#

Secondary structure (DSSP, 8-state):
--HHHHHHHHHHHHHH-TTS-EEEE---GGGHHHHHHHHHHTTTSS--EEEE----S-SS--GGG------

Foldseek 3Di:
DVLVVVLVVLLVCLQVPLQAEEEAEDAAPSNVVSQVSSCVNNPPNNYYGYYHHDDPDDPDHPCVVVDDDDD